Protein AF-X1S911-F1 (afdb_monomer_lite)

Foldseek 3Di:
DPPFDDPDDLVVVCVVCCVVPVPDDSVNTDDDGGDDAFADPPDDAWDWAADPVHRVDTDTGRCDPPCVVCVVVSVVVVVVSVVD

pLDDT: mean 90.28, std 9.08, range [59.09, 98.12]

Sequence (84 aa):
REDYSQVREENYYLDMVSSFFPGLKLEDISLHQAGIRARLKDYYDFIIERDPKYTNLINLVGIDSPGLTASLAIARYVSELLRR

InterPro domains:
  IPR006076 FAD dependent oxidoreductase [PF01266] (8-81)
  IPR036188 FAD/NAD(P)-binding domain superfamily [G3DSA:3.50.50.60] (43-74)

Organism: NCBI:txid412755

Secondary structure (DSSP, 8-state):
--TT---S-HHHHHHHHTTT-TT--GGG------------SS-SS-EEEE-SS-TT-EEEE---TTTTTTHHHHHHHHHHHHH-

Structure (mmCIF, N/CA/C/O backbone):
data_AF-X1S911-F1
#
_entry.id   AF-X1S911-F1
#
loop_
_atom_site.group_PDB
_atom_site.id
_atom_site.type_symbol
_atom_site.label_atom_id
_atom_site.label_alt_id
_atom_site.label_comp_id
_atom_site.label_asym_id
_atom_site.label_entity_id
_atom_site.label_seq_id
_atom_site.pdbx_PDB_ins_code
_atom_site.Cartn_x
_atom_site.Cartn_y
_atom_site.Cartn_z
_atom_site.occupancy
_atom_site.B_iso_or_equiv
_atom_site.auth_seq_id
_atom_site.auth_comp_id
_atom_site.auth_asym_id
_atom_site.auth_atom_id
_atom_site.pdbx_PDB_model_num
ATOM 1 N N . ARG A 1 1 ? 8.832 17.864 12.101 1.00 59.09 1 ARG A N 1
ATOM 2 C CA . ARG A 1 1 ? 7.432 17.429 12.291 1.00 59.09 1 ARG A CA 1
ATOM 3 C C . ARG A 1 1 ? 7.438 15.937 12.026 1.00 59.09 1 ARG A C 1
ATOM 5 O O . ARG A 1 1 ? 7.948 15.557 10.983 1.00 59.09 1 ARG A O 1
ATOM 12 N N . GLU A 1 2 ? 7.047 15.106 12.987 1.00 59.25 2 GLU A N 1
ATOM 13 C CA . GLU A 1 2 ? 6.942 13.666 12.734 1.00 59.25 2 GLU A CA 1
ATOM 14 C C . GLU A 1 2 ? 5.632 13.420 11.992 1.00 59.25 2 GLU A C 1
ATOM 16 O O . GLU A 1 2 ? 4.559 13.491 12.581 1.00 59.25 2 GLU A O 1
ATOM 21 N N . ASP A 1 3 ? 5.715 13.185 10.685 1.00 63.12 3 ASP A N 1
ATOM 22 C CA . ASP A 1 3 ? 4.542 12.997 9.815 1.00 63.12 3 ASP A CA 1
ATOM 23 C C . ASP A 1 3 ? 3.870 11.617 9.991 1.00 63.12 3 ASP A C 1
ATOM 25 O O . ASP A 1 3 ? 2.950 11.266 9.256 1.00 63.12 3 ASP A O 1
ATOM 29 N N . TYR A 1 4 ? 4.326 10.838 10.977 1.00 65.81 4 TYR A N 1
ATOM 30 C CA . TYR A 1 4 ? 3.877 9.477 11.283 1.00 65.81 4 TYR A CA 1
ATOM 31 C C . TYR A 1 4 ? 3.291 9.340 12.694 1.00 65.81 4 TYR A C 1
ATOM 33 O O . TYR A 1 4 ? 2.983 8.224 13.113 1.00 65.81 4 TYR A O 1
ATOM 41 N N . SER A 1 5 ? 3.157 10.436 13.448 1.00 69.19 5 SER A N 1
ATOM 42 C CA . SER A 1 5 ? 2.554 10.364 14.776 1.00 69.19 5 SER A CA 1
ATOM 43 C C . SER A 1 5 ? 1.072 10.003 14.664 1.00 69.19 5 SER A C 1
ATOM 45 O O . SER A 1 5 ? 0.315 10.589 13.886 1.00 69.19 5 SER A O 1
ATOM 47 N N . GLN A 1 6 ? 0.655 8.995 15.430 1.00 69.00 6 GLN A N 1
ATOM 48 C CA . GLN A 1 6 ? -0.751 8.626 15.535 1.00 69.00 6 GLN A CA 1
ATOM 49 C C . GLN A 1 6 ? -1.496 9.771 16.228 1.00 69.00 6 GLN A C 1
ATOM 51 O O . GLN A 1 6 ? -1.139 10.172 17.331 1.00 69.00 6 GLN A O 1
ATOM 56 N N . VAL A 1 7 ? -2.509 10.325 15.561 1.00 79.25 7 VAL A N 1
ATOM 57 C CA . VAL A 1 7 ? -3.311 11.453 16.084 1.00 79.25 7 VAL A CA 1
ATOM 58 C C . VAL A 1 7 ? -4.649 10.970 16.662 1.00 79.25 7 VAL A C 1
ATOM 60 O O . VAL A 1 7 ? -5.412 11.752 17.224 1.00 79.25 7 VAL A O 1
ATOM 63 N N . ARG A 1 8 ? -4.984 9.689 16.469 1.00 88.31 8 ARG A N 1
ATOM 64 C CA . ARG A 1 8 ? -6.268 9.092 16.846 1.00 88.31 8 ARG A CA 1
ATOM 65 C C . ARG A 1 8 ? -6.036 7.896 17.762 1.00 88.31 8 ARG A C 1
ATOM 67 O O . ARG A 1 8 ? -5.230 7.033 17.431 1.00 88.31 8 ARG A O 1
ATOM 74 N N . GLU A 1 9 ? -6.803 7.849 18.842 1.00 92.81 9 GLU A N 1
ATOM 75 C CA . GLU A 1 9 ? -6.865 6.730 19.788 1.00 92.81 9 GLU A CA 1
ATOM 76 C C . GLU A 1 9 ? -7.796 5.618 19.272 1.00 92.81 9 GLU A C 1
ATOM 78 O O . GLU A 1 9 ? -8.626 5.843 18.386 1.00 92.81 9 GLU A O 1
ATOM 83 N N . GLU A 1 10 ? -7.719 4.429 19.862 1.00 95.06 10 GLU A N 1
ATOM 84 C CA . GLU A 1 10 ? -8.483 3.233 19.487 1.00 95.06 10 GLU A CA 1
ATOM 85 C C . GLU A 1 10 ? -10.004 3.462 19.469 1.00 95.06 10 GLU A C 1
ATOM 87 O O . GLU A 1 10 ? -10.685 2.997 18.551 1.00 95.06 10 GLU A O 1
ATOM 92 N N . ASN A 1 11 ? -10.534 4.246 20.418 1.00 95.94 11 ASN A N 1
ATOM 93 C CA . ASN A 1 11 ? -11.965 4.581 20.492 1.00 95.94 11 ASN A CA 1
ATOM 94 C C . ASN A 1 11 ? -12.492 5.228 19.201 1.00 95.94 11 ASN A C 1
ATOM 96 O O . ASN A 1 11 ? -13.606 4.931 18.780 1.00 95.94 11 ASN A O 1
ATOM 100 N N . TYR A 1 12 ? -11.683 6.059 18.532 1.00 95.44 12 TYR A N 1
ATOM 101 C CA . TYR A 1 12 ? -12.076 6.674 17.261 1.00 95.44 12 TYR A CA 1
ATOM 102 C C . TYR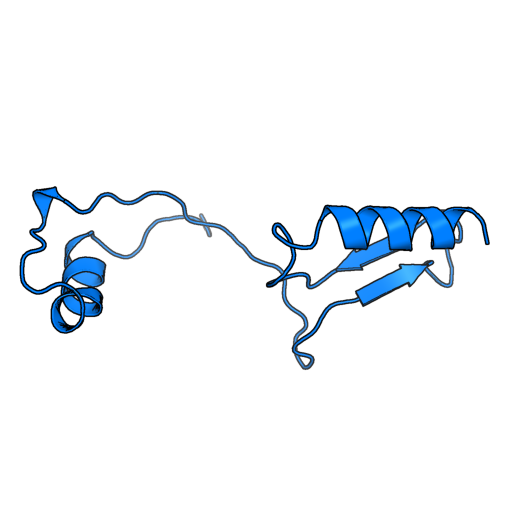 A 1 12 ? -12.388 5.618 16.193 1.00 95.44 12 TYR A C 1
ATOM 104 O O . TYR A 1 12 ? -13.327 5.773 15.413 1.00 95.44 12 TYR A O 1
ATOM 112 N N . TYR A 1 13 ? -11.604 4.539 16.151 1.00 95.19 13 TYR A N 1
ATOM 113 C CA . TYR A 1 13 ? -11.798 3.458 15.190 1.00 95.19 13 TYR A CA 1
ATOM 114 C C . TYR A 1 13 ? -12.948 2.537 15.596 1.00 95.19 13 TYR A C 1
ATOM 116 O O . TYR A 1 13 ? -13.718 2.138 14.722 1.00 95.19 13 TYR A O 1
ATOM 124 N N . LEU A 1 14 ? -13.103 2.252 16.895 1.00 96.62 14 LEU A N 1
ATOM 125 C CA . LEU A 1 14 ? -14.226 1.476 17.426 1.00 96.62 14 LEU A CA 1
ATOM 126 C C . LEU A 1 14 ? -15.576 2.092 17.029 1.00 96.62 14 LEU A C 1
ATOM 128 O O . LEU A 1 14 ? -16.440 1.392 16.495 1.00 96.62 14 LEU A O 1
ATOM 132 N N . ASP A 1 15 ? -15.728 3.407 17.200 1.00 96.19 15 ASP A N 1
ATOM 133 C CA . ASP A 1 15 ? -16.951 4.133 16.838 1.00 96.19 15 ASP A CA 1
ATOM 134 C C . ASP A 1 15 ? -17.283 3.992 15.341 1.00 96.19 15 ASP A C 1
ATOM 136 O O 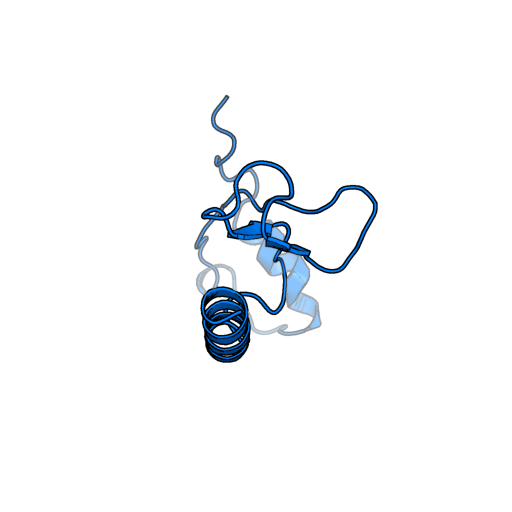. ASP A 1 15 ? -18.442 3.798 14.971 1.00 96.19 15 ASP A O 1
ATOM 140 N N . MET A 1 16 ? -16.272 4.031 14.463 1.00 95.75 16 MET A N 1
ATOM 141 C CA . MET A 1 16 ? -16.475 3.897 13.013 1.00 95.75 16 MET A CA 1
ATOM 142 C C . MET A 1 16 ? -16.936 2.499 12.589 1.00 95.75 16 MET A C 1
ATOM 144 O O . MET A 1 16 ? -17.698 2.376 11.628 1.00 95.75 16 MET A O 1
ATOM 148 N N . VAL A 1 17 ? -16.460 1.445 13.259 1.00 96.31 17 VAL A N 1
ATOM 149 C CA . VAL A 1 17 ? -16.744 0.051 12.868 1.00 96.31 17 VAL A CA 1
ATOM 150 C C . VAL A 1 17 ? -17.945 -0.556 13.596 1.00 96.31 17 VAL A C 1
ATOM 152 O O . VAL A 1 17 ? -18.453 -1.591 13.163 1.00 96.31 17 VAL A O 1
ATOM 155 N N . SER A 1 18 ? -18.438 0.086 14.659 1.00 95.81 18 SER A N 1
ATOM 156 C CA . SER A 1 18 ? -19.504 -0.444 15.524 1.00 95.81 18 SER A CA 1
ATOM 157 C C . SER A 1 18 ? -20.815 -0.749 14.789 1.00 95.81 18 SER A C 1
ATOM 159 O O . SER A 1 18 ? -21.542 -1.660 15.179 1.00 95.81 18 SER A O 1
ATOM 161 N N . SER A 1 19 ? -21.120 -0.040 13.696 1.00 97.00 19 SER A N 1
ATOM 162 C CA . SER A 1 19 ? -22.307 -0.317 12.870 1.00 97.00 19 SER A CA 1
ATOM 163 C C . SER A 1 19 ? -22.209 -1.630 12.086 1.00 97.00 19 SER A C 1
ATOM 165 O O . SER A 1 19 ? -23.233 -2.246 11.793 1.00 97.00 19 SER A O 1
ATOM 167 N N . PHE A 1 20 ? -20.991 -2.068 11.762 1.00 97.50 20 PHE A N 1
ATOM 168 C CA . PHE A 1 20 ? -20.720 -3.327 11.071 1.00 97.50 20 PHE A CA 1
ATOM 169 C C . PHE A 1 20 ? -20.517 -4.483 12.060 1.00 97.50 20 PHE A C 1
ATOM 171 O O . PHE A 1 20 ? -20.935 -5.606 11.784 1.00 97.50 20 PHE A O 1
ATOM 178 N N . PHE A 1 21 ? -19.905 -4.207 13.218 1.00 96.88 21 PHE A N 1
ATOM 179 C CA . PHE A 1 21 ? -19.541 -5.202 14.231 1.00 96.88 21 PHE A CA 1
ATOM 180 C C . PHE A 1 21 ? -19.959 -4.745 15.642 1.00 96.88 21 PHE A C 1
ATOM 182 O O . PHE A 1 21 ? -19.112 -4.348 16.438 1.00 96.88 21 PHE A O 1
ATOM 189 N N . PRO A 1 22 ? -21.252 -4.827 16.005 1.00 95.31 22 PRO A N 1
ATOM 190 C CA . PRO A 1 22 ? -21.762 -4.268 17.265 1.00 95.31 22 PRO A CA 1
ATOM 191 C C . PRO A 1 22 ? -21.264 -4.980 18.534 1.00 95.31 22 PRO A C 1
ATOM 193 O O . PRO A 1 22 ? -21.448 -4.470 19.633 1.00 95.31 22 PRO A O 1
ATOM 196 N N . GLY A 1 23 ? -20.674 -6.173 18.404 1.00 97.06 23 GLY A N 1
ATOM 197 C CA . GLY A 1 23 ? -20.109 -6.927 19.529 1.00 97.06 23 GLY A CA 1
ATOM 198 C C . GLY A 1 23 ? -18.649 -6.600 19.845 1.00 97.06 23 GLY A C 1
ATOM 199 O O . GLY A 1 23 ? -18.115 -7.160 20.799 1.00 97.06 23 GLY A O 1
ATOM 200 N N . LEU A 1 24 ? -18.003 -5.754 19.039 1.00 97.12 24 LEU A N 1
ATOM 201 C CA . LEU A 1 24 ? -16.598 -5.407 19.205 1.00 97.12 24 LEU A CA 1
ATOM 202 C C . LEU A 1 24 ? -16.420 -4.482 20.413 1.00 97.12 24 LEU A C 1
ATOM 204 O O . LEU A 1 24 ? -17.210 -3.560 20.621 1.00 97.12 24 LEU A O 1
ATOM 208 N N . LYS A 1 25 ? -15.383 -4.722 21.210 1.00 97.38 25 LYS A N 1
ATOM 209 C CA . LYS A 1 25 ? -15.040 -3.911 22.379 1.00 97.38 25 LYS A CA 1
ATOM 210 C C . LYS A 1 25 ? -13.727 -3.179 22.148 1.00 97.38 25 LYS A C 1
ATOM 212 O O . LYS A 1 25 ? -12.946 -3.521 21.266 1.00 97.38 25 LYS A O 1
ATOM 217 N N . LEU A 1 26 ? -13.450 -2.190 22.994 1.00 97.00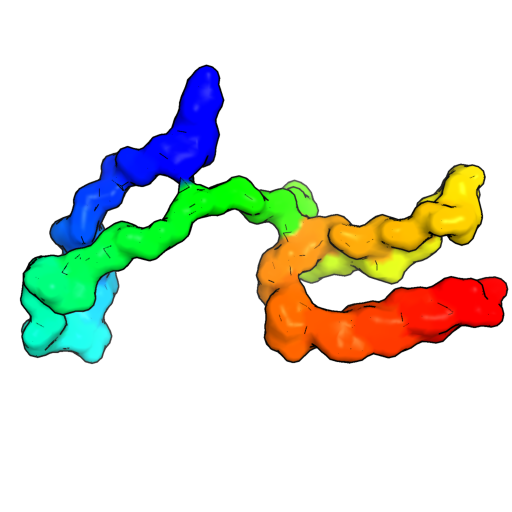 26 LEU A N 1
ATOM 218 C CA . LEU A 1 26 ? -12.200 -1.432 22.928 1.00 97.00 26 LEU A CA 1
ATOM 219 C C . LEU A 1 26 ? -10.960 -2.325 23.086 1.00 97.00 26 LEU A C 1
ATOM 221 O O . LEU A 1 26 ? -9.973 -2.117 22.396 1.00 97.00 26 LEU A O 1
ATOM 225 N N . GLU A 1 27 ? -11.041 -3.346 23.941 1.00 96.88 27 GLU A N 1
ATOM 226 C CA . GLU A 1 27 ? -9.977 -4.338 24.166 1.00 96.88 27 GLU A CA 1
ATOM 227 C C . GLU A 1 27 ? -9.654 -5.205 22.935 1.00 96.88 27 GLU A C 1
ATOM 229 O O . GLU A 1 27 ? -8.578 -5.798 22.879 1.00 96.88 27 GLU A O 1
ATOM 234 N N . ASP A 1 28 ? -10.543 -5.236 21.937 1.00 96.06 28 ASP A N 1
ATOM 235 C CA . ASP A 1 28 ? -10.339 -5.948 20.671 1.00 96.06 28 ASP A CA 1
ATOM 236 C C . ASP A 1 28 ? -9.629 -5.082 19.609 1.00 96.06 28 ASP A C 1
ATOM 238 O O . ASP A 1 28 ? -9.279 -5.578 18.535 1.00 96.06 28 ASP A O 1
ATOM 242 N N . ILE A 1 29 ? -9.429 -3.783 19.874 1.00 95.19 29 ILE A N 1
ATOM 243 C CA . ILE A 1 29 ? -8.796 -2.832 18.954 1.00 95.19 29 ILE A CA 1
ATOM 244 C C . ILE A 1 29 ? -7.383 -2.501 19.432 1.00 95.19 29 ILE A C 1
ATOM 246 O O . ILE A 1 29 ? -7.157 -2.152 20.585 1.00 95.19 29 ILE A O 1
ATOM 250 N N . SER A 1 30 ? -6.430 -2.532 18.503 1.00 93.56 30 SER A N 1
ATOM 251 C CA . SER A 1 30 ? -5.068 -2.045 18.723 1.00 93.56 30 SER A CA 1
ATOM 252 C C . SER A 1 30 ? -4.600 -1.234 17.523 1.00 93.56 30 SER A C 1
ATOM 254 O O . SER A 1 30 ? -4.808 -1.649 16.377 1.00 93.56 30 SER A O 1
ATOM 256 N N . LEU A 1 31 ? -3.910 -0.119 17.762 1.00 90.75 31 LEU A N 1
ATOM 257 C CA . LEU A 1 31 ? -3.226 0.604 16.692 1.00 90.75 31 LEU A CA 1
ATOM 258 C C . LEU A 1 31 ? -2.151 -0.292 16.057 1.00 90.75 31 LEU A C 1
ATOM 260 O O . LEU A 1 31 ? -1.372 -0.937 16.755 1.00 90.75 31 LEU A O 1
ATOM 264 N N . HIS A 1 32 ? -2.105 -0.329 14.723 1.00 87.88 32 HIS A N 1
ATOM 265 C CA . HIS A 1 32 ? -1.164 -1.181 13.992 1.00 87.88 32 HIS A CA 1
ATOM 266 C C . HIS A 1 32 ? -0.049 -0.377 13.317 1.00 87.88 32 HIS A C 1
ATOM 268 O O . HIS A 1 32 ? 1.104 -0.432 13.736 1.00 87.88 32 HIS A O 1
ATOM 274 N N . GLN A 1 33 ? -0.380 0.388 12.274 1.00 85.38 33 GLN A N 1
ATOM 275 C CA . GLN A 1 33 ? 0.607 1.116 11.481 1.00 85.38 33 GLN A CA 1
ATOM 276 C C . GLN A 1 33 ? 0.050 2.459 10.999 1.00 85.38 33 GLN A C 1
ATOM 278 O O . GLN A 1 33 ? -1.120 2.565 10.637 1.00 85.38 33 GLN A O 1
ATOM 283 N N . 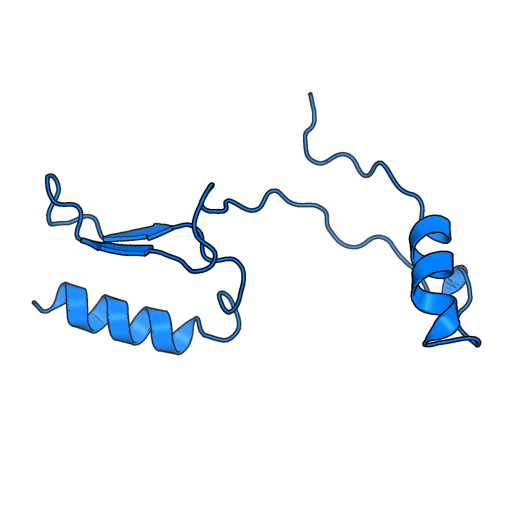ALA A 1 34 ? 0.914 3.475 10.957 1.00 84.75 34 ALA A N 1
ATOM 284 C CA . ALA A 1 34 ? 0.728 4.691 10.168 1.00 84.75 34 ALA A CA 1
ATOM 285 C C . ALA A 1 34 ? 1.794 4.751 9.071 1.00 84.75 34 ALA A C 1
ATOM 287 O O . ALA A 1 34 ? 2.889 4.202 9.209 1.00 84.75 34 ALA A O 1
ATOM 288 N N . GLY A 1 35 ? 1.478 5.416 7.965 1.00 82.38 35 GLY A N 1
ATOM 289 C CA . GLY A 1 35 ? 2.396 5.533 6.843 1.00 82.38 35 GLY A CA 1
ATOM 290 C C . GLY A 1 35 ? 1.997 6.637 5.880 1.00 82.38 35 GLY A C 1
ATOM 291 O O . GLY A 1 35 ? 0.843 7.061 5.832 1.00 82.38 35 GLY A O 1
ATOM 292 N N . ILE A 1 36 ? 2.972 7.074 5.088 1.00 83.19 36 ILE A N 1
ATOM 293 C CA . ILE A 1 36 ? 2.760 7.993 3.975 1.00 83.19 36 ILE A CA 1
ATOM 294 C C . ILE A 1 36 ? 2.582 7.162 2.713 1.00 83.19 36 ILE A C 1
ATOM 296 O O . ILE A 1 36 ? 3.355 6.246 2.437 1.00 83.19 36 ILE A O 1
ATOM 300 N N . ARG A 1 37 ? 1.570 7.515 1.924 1.00 82.62 37 ARG A N 1
ATOM 301 C CA . ARG A 1 37 ? 1.308 6.905 0.625 1.00 82.62 37 ARG A CA 1
ATOM 302 C C . ARG A 1 37 ? 1.368 7.972 -0.454 1.00 82.62 37 ARG A C 1
ATOM 304 O O . ARG A 1 37 ? 0.578 8.915 -0.438 1.00 82.62 37 ARG A O 1
ATOM 311 N N . ALA A 1 38 ? 2.292 7.807 -1.394 1.00 86.12 38 ALA A N 1
ATOM 312 C CA . ALA A 1 38 ? 2.359 8.654 -2.575 1.00 86.12 38 ALA A CA 1
ATOM 313 C C . ALA A 1 38 ? 1.148 8.379 -3.475 1.00 86.12 38 ALA A C 1
ATOM 315 O O . ALA A 1 38 ? 0.863 7.227 -3.797 1.00 86.12 38 ALA A O 1
ATOM 316 N N . ARG A 1 39 ? 0.447 9.438 -3.887 1.00 86.62 39 ARG A N 1
ATOM 317 C CA . ARG A 1 39 ? -0.659 9.372 -4.849 1.00 86.62 39 ARG A CA 1
ATOM 318 C C . ARG A 1 39 ? -0.487 10.427 -5.922 1.00 86.62 39 ARG A C 1
ATOM 320 O O . ARG A 1 39 ? 0.088 11.485 -5.666 1.00 86.62 39 ARG A O 1
ATOM 327 N N . LEU A 1 40 ? -0.996 10.132 -7.111 1.00 89.81 40 LEU A N 1
ATOM 328 C CA . LEU A 1 40 ? -1.087 11.120 -8.176 1.00 89.81 40 LEU A CA 1
ATOM 329 C C . LEU A 1 40 ? -2.128 12.175 -7.780 1.00 89.81 40 LEU A C 1
ATOM 331 O O . LEU A 1 40 ? -3.132 11.865 -7.140 1.00 89.81 40 LEU A O 1
ATOM 335 N N . LYS A 1 41 ? -1.854 13.439 -8.110 1.00 85.81 41 LYS A N 1
ATOM 336 C CA . LYS A 1 41 ? -2.676 14.574 -7.670 1.00 85.81 41 LYS A CA 1
ATOM 337 C C . LYS A 1 41 ? -4.054 14.591 -8.341 1.00 85.81 41 LYS A C 1
ATOM 339 O O . LYS A 1 41 ? -5.048 14.814 -7.662 1.00 85.81 41 LYS A O 1
ATOM 344 N N . ASP A 1 42 ? -4.085 14.323 -9.645 1.00 85.06 42 ASP A N 1
ATOM 345 C CA . ASP A 1 42 ? -5.267 14.503 -10.501 1.00 85.06 42 ASP A CA 1
ATOM 346 C C . ASP A 1 42 ? -5.696 13.201 -11.211 1.00 85.06 42 ASP A C 1
ATOM 348 O O . ASP A 1 42 ? -6.548 13.217 -12.096 1.00 85.06 42 ASP A O 1
ATOM 352 N N . TYR A 1 43 ? -5.096 12.061 -10.847 1.00 78.19 43 TYR A N 1
ATOM 353 C CA . TYR A 1 43 ? -5.343 10.763 -11.477 1.00 78.19 43 TYR A CA 1
ATOM 354 C C . TYR A 1 43 ? -5.494 9.669 -10.417 1.00 78.19 43 TYR A C 1
ATOM 356 O O . TYR A 1 43 ? -4.794 9.683 -9.407 1.00 78.19 43 TYR A O 1
ATOM 364 N N . TYR A 1 44 ? -6.416 8.733 -10.641 1.00 72.50 44 TYR A N 1
ATOM 365 C CA . TYR A 1 44 ? -6.783 7.713 -9.648 1.00 72.50 44 TYR A CA 1
ATOM 366 C C . TYR A 1 44 ? -6.087 6.363 -9.833 1.00 72.50 44 TYR A C 1
ATOM 368 O O . TYR A 1 44 ? -6.238 5.494 -8.979 1.00 72.50 44 TYR A O 1
ATOM 376 N N . ASP A 1 45 ? -5.359 6.179 -10.930 1.00 86.56 45 ASP A N 1
ATOM 377 C CA . ASP A 1 45 ? -4.636 4.940 -11.208 1.00 86.56 45 ASP A CA 1
ATOM 378 C C . ASP A 1 45 ? -3.165 5.086 -10.770 1.00 86.56 45 ASP A C 1
ATOM 380 O O . ASP A 1 45 ? -2.854 5.752 -9.781 1.00 86.56 45 ASP A O 1
ATOM 384 N N . PHE A 1 46 ? -2.234 4.514 -11.522 1.00 92.44 46 PHE A N 1
ATOM 385 C CA . PHE A 1 46 ? -0.801 4.604 -11.282 1.00 92.44 46 PHE A CA 1
ATOM 386 C C . PHE A 1 46 ? -0.029 4.677 -12.603 1.00 92.44 46 PHE A C 1
ATOM 388 O O . PHE A 1 46 ? -0.588 4.494 -13.682 1.00 92.44 46 PHE A O 1
ATOM 395 N N . ILE A 1 47 ? 1.273 4.946 -12.527 1.00 93.12 47 ILE A N 1
ATOM 396 C CA . ILE A 1 47 ? 2.155 5.008 -13.698 1.00 93.12 47 ILE A CA 1
ATOM 397 C C . ILE A 1 47 ? 3.153 3.855 -13.623 1.00 93.12 47 ILE A C 1
ATOM 399 O O . ILE A 1 47 ? 3.848 3.700 -12.614 1.00 93.12 47 ILE A O 1
ATOM 403 N N . ILE A 1 48 ? 3.234 3.078 -14.709 1.00 95.25 48 ILE A N 1
ATOM 404 C CA . ILE A 1 48 ? 4.318 2.123 -14.958 1.00 95.25 48 ILE A CA 1
ATOM 405 C C . ILE A 1 48 ? 4.887 2.364 -16.355 1.00 95.25 48 ILE A C 1
ATOM 407 O O . ILE A 1 48 ? 4.326 1.902 -17.350 1.00 95.25 48 ILE A O 1
ATOM 411 N N . GLU A 1 49 ? 6.007 3.077 -16.431 1.00 94.94 49 GLU A N 1
ATOM 412 C CA . GLU A 1 49 ? 6.617 3.459 -17.708 1.00 94.94 49 GLU A CA 1
ATOM 413 C C . GLU A 1 49 ? 8.131 3.650 -17.601 1.00 94.94 49 GLU A C 1
ATOM 415 O O . GLU A 1 49 ? 8.678 3.867 -16.518 1.00 94.94 49 GLU A O 1
ATOM 420 N N . ARG A 1 50 ? 8.822 3.568 -18.740 1.00 95.94 50 ARG A N 1
ATOM 421 C CA . ARG A 1 50 ? 10.255 3.862 -18.829 1.00 95.94 50 ARG A CA 1
ATOM 422 C C . ARG A 1 50 ? 10.460 5.374 -18.875 1.00 95.94 50 ARG A C 1
ATOM 424 O O . ARG A 1 50 ? 9.735 6.070 -19.581 1.00 95.94 50 ARG A O 1
ATOM 431 N N . ASP A 1 51 ? 11.454 5.870 -18.147 1.00 95.69 51 ASP A N 1
ATOM 432 C CA . ASP A 1 51 ? 11.765 7.296 -18.153 1.00 95.69 51 ASP A CA 1
ATOM 433 C C . ASP A 1 51 ? 12.234 7.740 -19.556 1.00 95.69 51 ASP A C 1
ATOM 435 O O . ASP A 1 51 ? 13.086 7.076 -20.161 1.00 95.69 51 ASP A O 1
ATOM 439 N N . PRO A 1 52 ? 11.702 8.853 -20.098 1.00 93.31 52 PRO A N 1
ATOM 440 C CA . PRO A 1 52 ? 12.016 9.292 -21.456 1.00 93.31 52 PRO A CA 1
ATOM 441 C C . PRO A 1 52 ? 13.457 9.796 -21.614 1.00 93.31 52 PRO A C 1
ATOM 443 O O . PRO A 1 52 ? 13.979 9.824 -22.728 1.00 93.31 52 PRO A O 1
ATOM 446 N N . LYS A 1 53 ? 14.109 10.210 -20.521 1.00 97.06 53 LYS A N 1
ATOM 447 C CA . LYS A 1 53 ? 15.488 10.710 -20.510 1.00 97.06 53 LYS A CA 1
ATOM 448 C C . LYS A 1 53 ? 16.480 9.631 -20.074 1.00 97.06 53 LYS A C 1
ATOM 450 O O . LYS A 1 53 ? 17.595 9.583 -20.592 1.00 97.06 53 LYS A O 1
ATOM 455 N N . TYR A 1 54 ? 16.093 8.776 -19.133 1.00 95.38 54 TYR A N 1
ATOM 456 C CA . TYR A 1 54 ? 16.941 7.748 -18.537 1.00 95.38 54 TYR A CA 1
ATOM 457 C C . TYR A 1 54 ? 16.390 6.353 -18.844 1.00 95.38 54 TYR A C 1
ATOM 459 O O . TYR A 1 54 ? 15.673 5.760 -18.049 1.00 95.38 54 TYR A O 1
ATOM 467 N N . THR A 1 55 ? 16.781 5.777 -19.980 1.00 89.12 55 THR A N 1
ATOM 468 C CA . THR A 1 55 ? 16.206 4.518 -20.499 1.00 89.12 55 THR A CA 1
ATOM 469 C C . THR A 1 55 ? 16.361 3.296 -19.583 1.00 89.12 55 THR A C 1
ATOM 471 O O . THR A 1 55 ? 15.600 2.339 -19.702 1.00 89.12 55 THR A O 1
ATOM 474 N N . ASN A 1 56 ? 17.310 3.326 -18.645 1.00 91.69 56 ASN A N 1
ATOM 475 C CA . ASN A 1 56 ? 17.507 2.268 -17.649 1.00 91.69 56 ASN A CA 1
ATOM 476 C C . ASN A 1 56 ? 16.641 2.441 -16.384 1.00 91.69 56 ASN A C 1
ATOM 478 O O . ASN A 1 56 ? 16.721 1.613 -15.479 1.00 91.69 56 ASN A O 1
ATOM 482 N N . LEU A 1 57 ? 15.832 3.502 -16.298 1.00 95.38 57 LEU A N 1
ATOM 483 C CA . LEU A 1 57 ? 14.910 3.773 -15.196 1.00 95.38 57 LEU A CA 1
ATOM 484 C C . LEU A 1 57 ? 13.475 3.432 -15.615 1.00 95.38 57 LEU A C 1
ATOM 486 O O . LEU A 1 57 ? 12.998 3.877 -16.658 1.00 95.38 57 LEU A O 1
ATOM 490 N N . ILE A 1 58 ? 12.772 2.668 -14.777 1.00 96.75 58 ILE A N 1
ATOM 491 C CA . ILE A 1 58 ? 11.334 2.408 -14.917 1.00 96.75 58 ILE A CA 1
ATOM 492 C C . ILE A 1 58 ? 10.633 2.972 -13.683 1.00 96.75 58 ILE A C 1
ATOM 494 O O . ILE A 1 58 ? 10.951 2.597 -12.554 1.00 96.75 58 ILE A O 1
ATOM 498 N N . ASN A 1 59 ? 9.684 3.875 -13.907 1.00 95.69 59 ASN A N 1
ATOM 499 C CA . ASN A 1 59 ? 8.853 4.472 -12.874 1.00 95.69 59 ASN A CA 1
ATOM 500 C C . ASN A 1 59 ? 7.718 3.515 -12.509 1.00 95.69 59 ASN A C 1
ATOM 502 O O . ASN A 1 59 ? 7.013 3.048 -13.395 1.00 95.69 59 ASN A O 1
ATOM 506 N N . LEU A 1 60 ? 7.535 3.252 -11.213 1.00 95.25 60 LEU A N 1
ATOM 507 C CA . LEU A 1 60 ? 6.360 2.595 -10.630 1.00 95.25 60 LEU A CA 1
ATOM 508 C C . LEU A 1 60 ? 5.806 3.546 -9.563 1.00 95.25 60 LEU A C 1
ATOM 510 O O . LEU A 1 60 ? 6.189 3.463 -8.396 1.00 95.25 60 LEU A O 1
ATOM 514 N N . VAL A 1 61 ? 4.979 4.513 -9.962 1.00 93.44 61 VAL A N 1
ATOM 515 C CA . VAL A 1 61 ? 4.582 5.630 -9.083 1.00 93.44 61 VAL A CA 1
ATOM 516 C C . VAL A 1 61 ? 3.072 5.725 -8.909 1.00 93.44 61 VAL A C 1
ATOM 518 O O . VAL A 1 61 ? 2.302 5.404 -9.811 1.00 93.44 61 VAL A O 1
ATOM 521 N N . GLY A 1 62 ? 2.649 6.186 -7.730 1.00 92.19 62 GLY A N 1
ATOM 522 C CA . GLY A 1 62 ? 1.234 6.406 -7.416 1.00 92.19 62 GLY A CA 1
ATOM 523 C C . GLY A 1 62 ? 0.419 5.134 -7.177 1.00 92.19 62 GLY A C 1
ATOM 524 O O . GLY A 1 62 ? -0.801 5.215 -7.113 1.00 92.19 62 GLY A O 1
ATOM 525 N N . ILE A 1 63 ? 1.069 3.975 -7.034 1.00 92.19 63 ILE A N 1
ATOM 526 C CA . ILE A 1 63 ? 0.394 2.695 -6.808 1.00 92.19 63 ILE A CA 1
ATOM 527 C C . ILE A 1 63 ? -0.211 2.679 -5.395 1.00 92.19 63 ILE A C 1
ATOM 529 O O . ILE A 1 63 ? 0.480 2.407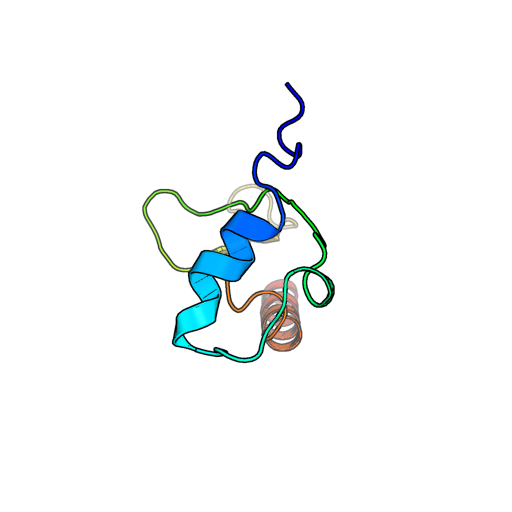 -4.414 1.00 92.19 63 ILE A O 1
ATOM 533 N N . ASP A 1 64 ? -1.508 2.980 -5.305 1.00 87.25 64 ASP A N 1
ATOM 534 C CA . ASP A 1 64 ? -2.298 2.872 -4.076 1.00 87.25 64 ASP A CA 1
ATOM 535 C C . ASP A 1 64 ? -2.857 1.441 -3.927 1.00 87.25 64 ASP A C 1
ATOM 537 O O . ASP A 1 64 ? -2.303 0.597 -3.219 1.00 87.25 64 ASP A O 1
ATOM 541 N N . SER A 1 65 ? -3.906 1.134 -4.688 1.00 83.81 65 SER A N 1
ATOM 542 C CA . SER A 1 65 ? -4.486 -0.198 -4.861 1.00 83.81 65 SER A CA 1
ATOM 543 C C . SER A 1 65 ? -4.612 -0.447 -6.364 1.00 83.81 65 SER A C 1
ATOM 545 O O . SER A 1 65 ? -5.037 0.475 -7.060 1.00 83.81 65 SER A O 1
ATOM 547 N N . PRO A 1 66 ? -4.250 -1.629 -6.899 1.00 87.69 66 PRO A N 1
ATOM 548 C CA . PRO A 1 66 ? -3.943 -2.891 -6.216 1.00 87.69 66 PRO A CA 1
ATOM 549 C C . PRO A 1 66 ? -2.430 -3.177 -6.063 1.00 87.69 66 PRO A C 1
ATOM 551 O O . PRO A 1 66 ? -1.930 -4.153 -6.611 1.00 87.69 66 PRO A O 1
ATOM 554 N N . GLY A 1 67 ? -1.660 -2.371 -5.321 1.00 90.31 67 GLY A N 1
ATOM 555 C CA . GLY A 1 67 ? -0.194 -2.530 -5.283 1.00 90.31 67 GLY A CA 1
ATOM 556 C C . GLY A 1 67 ? 0.301 -3.890 -4.783 1.00 90.31 67 GLY A C 1
ATOM 557 O O . GLY A 1 67 ? 1.000 -4.609 -5.497 1.00 90.31 67 GLY A O 1
ATOM 558 N N . LEU A 1 68 ? -0.089 -4.275 -3.565 1.00 91.38 68 LEU A N 1
ATOM 559 C CA . LEU A 1 68 ? 0.343 -5.549 -2.983 1.00 91.38 68 LEU A CA 1
ATOM 560 C C . LEU A 1 68 ? -0.300 -6.746 -3.697 1.00 91.38 68 LEU A C 1
ATOM 562 O O . LEU A 1 68 ? 0.382 -7.712 -4.043 1.00 91.38 68 LEU A O 1
ATOM 566 N N . THR A 1 69 ? -1.605 -6.665 -3.950 1.00 95.12 69 THR A N 1
ATOM 567 C CA . THR A 1 69 ? -2.390 -7.759 -4.533 1.00 95.12 69 THR A CA 1
ATOM 568 C C . THR A 1 69 ? -2.056 -8.015 -6.002 1.00 95.12 69 THR A C 1
ATOM 570 O O . THR A 1 69 ? -2.090 -9.166 -6.428 1.00 95.12 69 THR A O 1
ATOM 573 N N . ALA A 1 70 ? -1.662 -6.992 -6.768 1.00 95.62 70 ALA A N 1
ATOM 574 C CA . ALA A 1 70 ? -1.228 -7.137 -8.159 1.00 95.62 70 ALA A CA 1
ATOM 575 C C . ALA A 1 70 ? 0.300 -7.158 -8.332 1.00 95.62 70 ALA A C 1
ATOM 577 O O . ALA A 1 70 ? 0.778 -7.139 -9.467 1.00 95.62 70 ALA A O 1
ATOM 578 N N . SER A 1 71 ? 1.078 -7.241 -7.248 1.00 96.62 71 SER A N 1
ATOM 579 C CA . SER A 1 71 ? 2.550 -7.183 -7.283 1.00 96.62 71 SER A CA 1
ATOM 580 C C . SER A 1 71 ? 3.180 -8.155 -8.290 1.0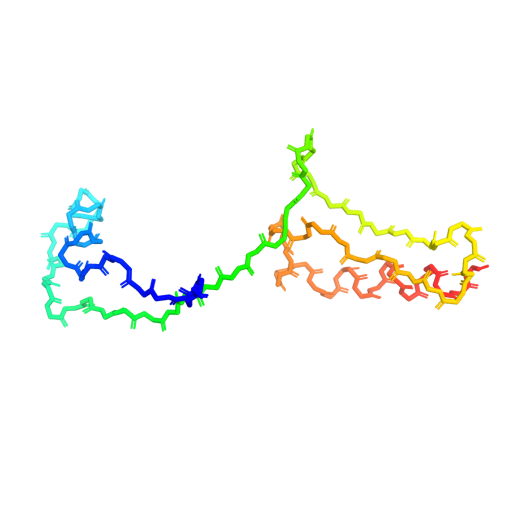0 96.62 71 SER A C 1
ATOM 582 O O . SER A 1 71 ? 4.090 -7.781 -9.028 1.00 96.62 71 SER A O 1
ATOM 584 N N . LEU A 1 72 ? 2.652 -9.379 -8.402 1.00 98.00 72 LEU A N 1
ATOM 585 C CA . LEU A 1 72 ? 3.126 -10.371 -9.373 1.00 98.00 72 LEU A CA 1
ATOM 586 C C . LEU A 1 72 ? 2.812 -9.990 -10.826 1.00 98.00 72 LEU A C 1
ATOM 588 O O . LEU A 1 72 ? 3.633 -10.223 -11.711 1.00 98.00 72 LEU A O 1
ATOM 592 N N . ALA A 1 73 ? 1.635 -9.420 -11.087 1.00 97.50 73 ALA A N 1
ATOM 593 C CA . ALA A 1 73 ? 1.262 -8.961 -12.424 1.00 97.50 73 ALA A CA 1
ATOM 594 C C . ALA A 1 73 ? 2.099 -7.739 -12.831 1.00 97.50 73 ALA A C 1
ATOM 596 O O . ALA A 1 73 ? 2.640 -7.707 -13.936 1.00 97.50 73 ALA A O 1
ATOM 597 N N . ILE A 1 74 ? 2.293 -6.798 -11.902 1.00 97.06 74 ILE A N 1
ATOM 598 C CA . ILE A 1 74 ? 3.173 -5.634 -12.064 1.00 97.06 74 ILE A CA 1
ATOM 599 C C . ILE A 1 74 ? 4.601 -6.093 -12.381 1.00 97.06 74 ILE A C 1
ATOM 601 O O . ILE A 1 74 ? 5.194 -5.624 -13.349 1.00 97.06 74 ILE A O 1
ATOM 605 N N . ALA A 1 75 ? 5.138 -7.063 -11.636 1.00 97.25 75 ALA A N 1
ATOM 606 C CA . ALA A 1 75 ? 6.480 -7.589 -11.876 1.00 97.25 75 ALA A CA 1
ATOM 607 C C . ALA A 1 75 ? 6.632 -8.217 -13.273 1.00 97.25 75 ALA A C 1
ATOM 609 O O . ALA A 1 75 ? 7.650 -8.006 -13.934 1.00 97.25 75 ALA A O 1
ATOM 610 N N . ARG A 1 76 ? 5.621 -8.958 -13.757 1.00 98.12 76 ARG A N 1
ATOM 611 C CA . ARG A 1 76 ? 5.626 -9.515 -15.123 1.00 98.12 76 ARG A CA 1
ATOM 612 C C . ARG A 1 76 ? 5.626 -8.413 -16.175 1.00 98.12 76 ARG A C 1
ATOM 614 O O . ARG A 1 76 ? 6.472 -8.440 -17.063 1.00 98.12 76 ARG A O 1
ATOM 621 N N . TYR A 1 77 ? 4.744 -7.426 -16.031 1.00 96.56 77 TYR A N 1
ATOM 622 C CA . TYR A 1 77 ? 4.665 -6.288 -16.945 1.00 96.56 77 TYR A CA 1
ATOM 623 C C . TYR A 1 77 ? 5.987 -5.505 -17.000 1.00 96.56 77 TYR A C 1
ATOM 625 O O . TYR A 1 77 ? 6.508 -5.229 -18.079 1.00 96.56 77 TYR A O 1
ATOM 633 N N . VAL A 1 78 ? 6.603 -5.233 -15.846 1.00 96.56 78 VAL A N 1
ATOM 634 C CA . VAL A 1 78 ? 7.920 -4.578 -15.775 1.00 96.56 78 VAL A CA 1
ATOM 635 C C . VAL A 1 78 ? 9.012 -5.441 -16.412 1.00 96.56 78 VAL A C 1
ATOM 637 O O . VAL A 1 78 ? 9.871 -4.917 -17.118 1.00 96.56 78 VAL A O 1
ATOM 640 N N . SER A 1 79 ? 8.979 -6.764 -16.231 1.00 96.69 79 SER A N 1
ATOM 641 C CA . SER A 1 79 ? 9.928 -7.670 -16.890 1.00 96.69 79 SER A CA 1
ATOM 642 C C . SER A 1 79 ? 9.807 -7.635 -18.415 1.00 96.69 79 SER A C 1
ATOM 644 O O . SER A 1 79 ? 10.823 -7.674 -19.109 1.00 96.69 79 SER A O 1
ATOM 646 N N . GLU A 1 80 ? 8.590 -7.529 -18.948 1.00 95.88 80 GLU A N 1
ATOM 647 C CA . GLU A 1 80 ? 8.367 -7.352 -20.385 1.00 95.88 80 GLU A CA 1
ATOM 648 C C . GLU A 1 80 ? 8.870 -5.995 -20.875 1.00 95.88 80 GLU A C 1
ATOM 650 O O . GLU A 1 80 ? 9.530 -5.940 -21.912 1.00 95.88 80 GLU A O 1
ATOM 655 N N . LEU A 1 81 ? 8.630 -4.919 -20.116 1.00 94.25 81 LEU A N 1
ATOM 656 C CA . LEU A 1 81 ? 9.173 -3.594 -20.423 1.00 94.25 81 LEU A CA 1
ATOM 657 C C . LEU A 1 81 ? 10.703 -3.603 -20.475 1.00 94.25 81 LEU A C 1
ATOM 659 O O . LEU A 1 81 ? 11.269 -2.976 -21.359 1.00 94.25 81 LEU A O 1
ATOM 663 N N . LEU A 1 82 ? 11.376 -4.334 -19.580 1.00 92.62 82 LEU A N 1
ATOM 664 C CA . LEU A 1 82 ? 12.840 -4.452 -19.564 1.00 92.62 82 LEU A CA 1
ATOM 665 C C . LEU A 1 82 ? 13.418 -5.153 -20.801 1.00 92.62 82 LEU A C 1
ATOM 667 O O . LEU A 1 82 ? 14.560 -4.886 -21.160 1.00 92.62 82 LEU A O 1
ATOM 671 N N . ARG A 1 83 ? 12.662 -6.060 -21.430 1.00 90.06 83 ARG A N 1
ATOM 672 C CA . ARG A 1 83 ? 13.108 -6.822 -22.613 1.00 90.06 83 ARG A CA 1
ATOM 673 C C . ARG A 1 83 ? 12.911 -6.072 -23.930 1.00 90.06 83 ARG A C 1
ATOM 675 O O . ARG A 1 83 ? 13.468 -6.500 -24.937 1.00 90.06 83 ARG A O 1
ATOM 682 N N . ARG A 1 84 ? 12.084 -5.027 -23.926 1.00 77.75 84 ARG A N 1
ATOM 683 C CA . ARG A 1 84 ? 11.871 -4.117 -25.056 1.00 77.75 84 ARG A CA 1
ATOM 684 C C . ARG A 1 84 ? 12.903 -3.000 -25.023 1.00 77.75 84 ARG A C 1
ATOM 686 O O . ARG A 1 84 ? 13.333 -2.593 -26.117 1.00 77.75 84 ARG A O 1
#

Radius of gyration: 19.15 Å; chains: 1; bounding box: 40×28×49 Å